Protein AF-A0A538IEP1-F1 (afdb_monomer)

Struc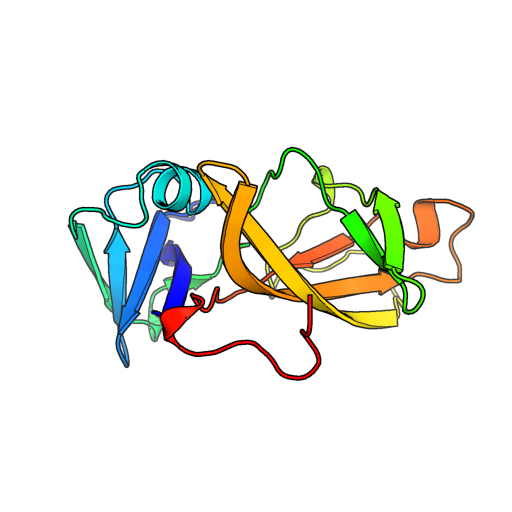ture (mmCIF, N/CA/C/O backbone):
data_AF-A0A538IEP1-F1
#
_entry.id   AF-A0A538IEP1-F1
#
loop_
_atom_site.group_PDB
_atom_site.id
_atom_site.type_symbol
_atom_site.label_atom_id
_atom_site.label_alt_id
_atom_site.label_comp_id
_atom_site.label_asym_id
_atom_site.label_entity_id
_atom_site.label_seq_id
_atom_site.pdbx_PDB_ins_code
_atom_site.Cartn_x
_atom_site.Cartn_y
_atom_site.Cartn_z
_atom_site.occupancy
_atom_site.B_iso_or_equiv
_atom_site.auth_seq_id
_atom_site.auth_comp_id
_atom_site.auth_asym_id
_atom_site.auth_atom_id
_atom_site.pdbx_PDB_model_num
ATOM 1 N N . MET A 1 1 ? -10.947 -8.611 7.327 1.00 91.62 1 MET A N 1
ATOM 2 C CA . MET A 1 1 ? -10.930 -7.178 7.690 1.00 91.62 1 MET A CA 1
ATOM 3 C C . MET A 1 1 ? -10.414 -6.303 6.545 1.00 91.62 1 MET A C 1
ATOM 5 O O . MET A 1 1 ? -9.549 -6.723 5.780 1.00 91.62 1 MET A O 1
ATOM 9 N N . LYS A 1 2 ? -10.873 -5.043 6.474 1.00 95.38 2 LYS A N 1
ATOM 10 C CA . LYS A 1 2 ? -10.293 -3.994 5.613 1.00 95.38 2 LYS A CA 1
ATOM 11 C C . LYS A 1 2 ? -9.508 -2.998 6.462 1.00 95.38 2 LYS A C 1
ATOM 13 O O . LYS A 1 2 ? -10.070 -2.383 7.365 1.00 95.38 2 LYS A O 1
ATOM 18 N N . LEU A 1 3 ? -8.221 -2.854 6.183 1.00 96.81 3 LEU A N 1
ATOM 19 C CA . LEU A 1 3 ? -7.290 -2.005 6.920 1.00 96.81 3 LEU A CA 1
ATOM 20 C C . LEU A 1 3 ? -6.764 -0.878 6.029 1.00 96.81 3 LEU A C 1
ATOM 22 O O . LEU A 1 3 ? -6.693 -1.019 4.812 1.00 96.81 3 LEU A O 1
ATOM 26 N N . CYS A 1 4 ? -6.351 0.232 6.623 1.00 97.06 4 CYS A N 1
ATOM 27 C CA . CYS A 1 4 ? -5.723 1.343 5.916 1.00 97.06 4 CYS A CA 1
ATOM 28 C C . CYS A 1 4 ? -4.666 2.021 6.790 1.00 97.06 4 CYS A C 1
ATOM 30 O O . CYS A 1 4 ? -4.662 1.878 8.013 1.00 97.06 4 CYS A O 1
ATOM 32 N N . MET A 1 5 ? -3.799 2.806 6.157 1.00 96.81 5 MET A N 1
ATOM 33 C CA . MET A 1 5 ? -3.126 3.913 6.831 1.00 96.81 5 MET A CA 1
ATOM 34 C C . MET A 1 5 ? -3.891 5.189 6.479 1.00 96.81 5 MET A C 1
ATOM 36 O O . MET A 1 5 ? -4.255 5.386 5.320 1.00 96.81 5 MET A O 1
ATOM 40 N N . PHE A 1 6 ? -4.172 6.043 7.458 1.00 95.88 6 PHE A N 1
ATOM 41 C CA . PHE A 1 6 ? -4.937 7.270 7.234 1.00 95.88 6 PHE A CA 1
ATOM 42 C C . PHE A 1 6 ? -4.440 8.411 8.116 1.00 95.88 6 PHE A C 1
ATOM 44 O O . PHE A 1 6 ? -3.866 8.181 9.174 1.00 95.88 6 PHE A O 1
ATOM 51 N N . SER A 1 7 ? -4.691 9.653 7.727 1.00 94.81 7 SER A N 1
ATOM 52 C CA . SER A 1 7 ? -4.627 10.793 8.641 1.00 94.81 7 SER A CA 1
ATOM 53 C C . SER A 1 7 ? -5.977 11.505 8.675 1.00 94.81 7 SER A C 1
ATOM 55 O O . SER A 1 7 ? -6.702 11.455 7.679 1.00 94.81 7 SER A O 1
ATOM 57 N N . PRO A 1 8 ? -6.322 12.221 9.757 1.00 90.25 8 PRO A N 1
ATOM 58 C CA . PRO A 1 8 ? -7.337 13.264 9.646 1.00 90.25 8 PRO A CA 1
ATOM 59 C C . PRO A 1 8 ? -6.917 14.280 8.566 1.00 90.25 8 PRO A C 1
ATOM 61 O O . PRO A 1 8 ? -5.728 14.394 8.238 1.00 90.25 8 PRO A O 1
ATOM 64 N N . ARG A 1 9 ? -7.883 15.010 7.992 1.00 87.06 9 ARG A N 1
ATOM 65 C CA . ARG A 1 9 ? -7.592 16.104 7.042 1.00 87.06 9 ARG A CA 1
ATOM 66 C C . ARG A 1 9 ? -6.696 17.172 7.669 1.00 87.06 9 ARG A C 1
ATOM 68 O O . ARG A 1 9 ? -5.765 17.645 7.024 1.00 87.06 9 ARG A O 1
ATOM 75 N N . GLU A 1 10 ? -6.940 17.488 8.938 1.00 84.38 10 GLU A N 1
ATOM 76 C CA . GLU A 1 10 ? -6.145 18.426 9.725 1.00 84.38 10 GLU A CA 1
ATOM 77 C C . GLU A 1 10 ? -5.961 17.886 11.158 1.00 84.38 10 GLU A C 1
ATOM 79 O O . GLU A 1 10 ? -6.952 17.518 11.794 1.00 84.38 10 GLU A O 1
ATOM 84 N N . PRO A 1 11 ? -4.723 17.815 11.692 1.00 81.56 11 PRO A N 1
ATOM 85 C CA . PRO A 1 11 ? -3.451 18.129 11.037 1.00 81.56 11 PRO A CA 1
ATOM 86 C C . PRO A 1 11 ? -3.010 17.046 10.036 1.00 81.56 11 PRO A C 1
ATOM 88 O O . PRO A 1 11 ? -3.299 15.862 10.205 1.00 81.56 11 PRO A O 1
ATOM 91 N N . PHE A 1 12 ? -2.245 17.450 9.017 1.00 80.62 12 PHE A N 1
ATOM 92 C CA . PHE A 1 12 ? -1.618 16.518 8.080 1.00 80.62 12 PHE A CA 1
ATOM 93 C C . PHE A 1 12 ? -0.586 15.641 8.798 1.00 80.62 12 PHE A C 1
ATOM 95 O O . PHE A 1 12 ? 0.359 16.146 9.407 1.00 80.62 12 PHE A O 1
ATOM 102 N N . LEU A 1 13 ? -0.738 14.322 8.674 1.00 85.94 13 LEU A N 1
ATOM 103 C CA . LEU A 1 13 ? 0.239 13.342 9.141 1.00 85.94 13 LEU A CA 1
ATOM 104 C C . LEU A 1 13 ? 0.724 12.531 7.941 1.00 85.94 13 LEU A C 1
ATOM 106 O O . LEU A 1 13 ? -0.048 11.758 7.374 1.00 85.94 13 LEU A O 1
ATOM 110 N N . GLU A 1 14 ? 1.999 12.686 7.585 1.00 81.12 14 GLU A N 1
ATOM 111 C CA . GLU A 1 14 ? 2.614 12.041 6.414 1.00 81.12 14 GLU A CA 1
ATOM 112 C C . GLU A 1 14 ? 2.456 10.515 6.446 1.00 81.12 14 GLU A C 1
ATOM 114 O O . GLU A 1 14 ? 1.992 9.904 5.489 1.00 81.12 14 GLU A O 1
ATOM 119 N N . ARG A 1 15 ? 2.776 9.896 7.588 1.00 84.19 15 ARG A N 1
ATOM 120 C CA . ARG A 1 15 ? 2.628 8.447 7.787 1.00 84.19 15 ARG A CA 1
ATOM 121 C C . ARG A 1 15 ? 1.185 8.033 8.075 1.00 84.19 15 ARG A C 1
ATOM 123 O O . ARG A 1 15 ? 0.766 6.954 7.668 1.00 84.19 15 ARG A O 1
ATOM 130 N N . GLY A 1 16 ? 0.450 8.873 8.800 1.00 93.62 16 GLY A N 1
ATOM 131 C CA . GLY A 1 16 ? -0.866 8.537 9.336 1.00 93.62 16 GLY A CA 1
ATOM 132 C C . GLY A 1 16 ? -0.838 7.489 10.456 1.00 93.62 16 GLY A C 1
ATOM 133 O O . GLY A 1 16 ? 0.217 7.114 10.972 1.00 93.62 16 GLY A O 1
ATOM 134 N N . TRP A 1 17 ? -2.026 7.019 10.820 1.00 95.56 17 TRP A N 1
ATOM 135 C CA . TRP A 1 17 ? -2.287 5.954 11.777 1.00 95.56 17 TRP A CA 1
ATOM 136 C C . TRP A 1 17 ? -2.881 4.728 11.080 1.00 95.56 17 TRP A C 1
ATOM 138 O O . TRP A 1 17 ? -3.566 4.868 10.064 1.00 95.56 17 TRP A O 1
ATOM 148 N N . PRO A 1 18 ? -2.674 3.526 11.634 1.00 96.31 18 PRO A N 1
ATOM 149 C CA . PRO A 1 18 ? -3.407 2.342 11.216 1.00 96.31 18 PRO A CA 1
ATOM 150 C C . PRO A 1 18 ? -4.892 2.475 11.559 1.00 96.31 18 PRO A C 1
ATOM 152 O O . PRO A 1 18 ? -5.251 2.906 12.657 1.00 96.31 18 PRO A O 1
ATOM 155 N N . GLY A 1 19 ? -5.754 2.067 10.636 1.00 97.00 19 GLY A N 1
ATOM 156 C CA . GLY A 1 19 ? -7.198 2.057 10.824 1.00 97.00 19 GLY A CA 1
ATOM 157 C C . GLY A 1 19 ? -7.846 0.802 10.257 1.00 97.00 19 GLY A C 1
ATOM 158 O O . GLY A 1 19 ? -7.335 0.203 9.311 1.00 97.00 19 GLY A O 1
ATOM 159 N N . ARG A 1 20 ? -8.984 0.417 10.834 1.00 97.31 20 ARG A N 1
ATOM 160 C CA . ARG A 1 20 ? -9.920 -0.561 10.273 1.00 97.31 20 ARG A CA 1
ATOM 161 C C . ARG A 1 20 ? -11.097 0.187 9.658 1.00 97.31 20 ARG A C 1
ATOM 163 O O . ARG A 1 20 ? -11.705 1.016 10.327 1.00 97.31 20 ARG A O 1
ATOM 170 N N . ILE A 1 21 ? -11.415 -0.098 8.401 1.00 97.31 21 ILE A N 1
ATOM 171 C CA . ILE A 1 21 ? -12.589 0.462 7.726 1.00 97.31 21 ILE A CA 1
ATOM 172 C C . ILE A 1 21 ? -13.810 -0.360 8.137 1.00 97.31 21 ILE A C 1
ATOM 174 O O . ILE A 1 21 ? -13.804 -1.587 8.013 1.00 97.31 21 ILE A O 1
ATOM 178 N N . ASP A 1 22 ? -14.850 0.322 8.602 1.00 95.88 22 ASP A N 1
ATOM 179 C CA . ASP A 1 22 ? -16.114 -0.272 9.029 1.00 95.88 22 ASP A CA 1
ATOM 180 C C . ASP A 1 22 ? -17.277 0.559 8.471 1.00 95.88 22 ASP A C 1
ATOM 182 O O . ASP A 1 22 ? -17.638 1.599 9.013 1.00 95.88 22 ASP A O 1
ATOM 186 N N . GLY A 1 23 ? -17.815 0.165 7.315 1.00 95.56 23 GLY A N 1
ATOM 187 C CA . GLY A 1 23 ? -18.842 0.948 6.623 1.00 95.56 23 GLY A CA 1
ATOM 188 C C . GLY A 1 23 ? -18.363 2.357 6.251 1.00 95.56 23 GLY A C 1
ATOM 189 O O . GLY A 1 23 ? -17.504 2.518 5.385 1.00 95.56 23 GLY A O 1
ATOM 190 N N . ASP A 1 24 ? -18.946 3.369 6.888 1.00 97.00 24 ASP A N 1
ATOM 191 C CA . ASP A 1 24 ? -18.715 4.796 6.647 1.00 97.00 24 ASP A CA 1
ATOM 192 C C . ASP A 1 24 ? -17.718 5.442 7.622 1.00 97.00 24 ASP A C 1
ATOM 194 O O . ASP A 1 24 ? -17.570 6.668 7.634 1.00 97.00 24 ASP A O 1
ATOM 198 N N . ARG A 1 25 ? -17.002 4.640 8.419 1.00 97.31 25 ARG A N 1
ATOM 199 C CA . ARG A 1 25 ? -16.001 5.124 9.376 1.00 97.31 25 ARG A CA 1
ATOM 200 C C . ARG A 1 25 ? -14.688 4.349 9.314 1.00 97.31 25 ARG A C 1
ATOM 202 O O . ARG A 1 25 ? -14.615 3.216 8.839 1.00 97.31 25 ARG A O 1
ATOM 209 N N . VAL A 1 26 ? -13.646 4.979 9.841 1.00 97.56 26 VAL A N 1
ATOM 210 C CA . VAL A 1 26 ? -12.336 4.390 10.108 1.00 97.56 26 VAL A CA 1
ATOM 211 C C . VAL A 1 26 ? -12.114 4.355 11.613 1.00 97.56 26 VAL A C 1
ATOM 213 O O . VAL A 1 26 ? -12.122 5.387 12.282 1.00 97.56 26 VAL A O 1
ATOM 216 N N . ILE A 1 27 ? -11.899 3.156 12.141 1.00 97.31 27 ILE A N 1
ATOM 217 C CA . ILE A 1 27 ? -11.590 2.918 13.547 1.00 97.31 27 ILE A CA 1
ATOM 218 C C . ILE A 1 27 ? -10.072 2.891 13.686 1.00 97.31 27 ILE A C 1
ATOM 220 O O . ILE A 1 27 ? -9.409 1.990 13.169 1.00 97.31 27 ILE A O 1
ATOM 224 N N . GLN A 1 28 ? -9.511 3.889 14.361 1.00 96.69 28 GLN A N 1
ATOM 225 C CA . GLN A 1 28 ? -8.083 3.980 14.629 1.00 96.69 28 GLN A CA 1
ATOM 226 C C . GLN A 1 28 ? -7.633 2.818 15.517 1.00 96.69 28 GLN A C 1
ATOM 228 O O . GLN A 1 28 ? -8.186 2.589 16.595 1.00 96.69 28 GLN A O 1
ATOM 233 N N . LEU A 1 29 ? -6.578 2.127 15.094 1.00 96.75 29 LEU A N 1
ATOM 234 C CA . LEU A 1 29 ? -5.968 1.033 15.837 1.00 96.75 29 LEU A CA 1
ATOM 235 C C . LEU A 1 29 ? -4.742 1.541 16.598 1.00 96.75 29 LEU A C 1
ATOM 237 O O . LEU A 1 29 ? -3.935 2.307 16.070 1.00 96.75 29 LEU A O 1
ATOM 241 N N . ALA A 1 30 ? -4.572 1.083 17.836 1.00 93.38 30 ALA A N 1
ATOM 242 C CA . ALA A 1 30 ? -3.457 1.427 18.714 1.00 93.38 30 ALA A CA 1
ATOM 243 C C . ALA A 1 30 ? -2.152 0.719 18.295 1.00 93.38 30 ALA A C 1
ATOM 245 O O . ALA A 1 30 ? -1.584 -0.081 19.039 1.00 93.38 30 ALA A O 1
ATOM 246 N N . ALA A 1 31 ? -1.681 1.020 17.088 1.00 92.19 31 ALA A N 1
ATOM 247 C CA . ALA A 1 31 ? -0.423 0.573 16.510 1.00 92.19 31 ALA A CA 1
ATOM 248 C C . ALA A 1 31 ? 0.257 1.745 15.785 1.00 92.19 31 ALA A C 1
ATOM 250 O O . ALA A 1 31 ? -0.384 2.724 15.416 1.00 92.19 31 ALA A O 1
ATOM 251 N N . GLN A 1 32 ? 1.572 1.658 15.577 1.00 88.44 32 GLN A N 1
ATOM 252 C CA . GLN A 1 32 ? 2.329 2.720 14.896 1.00 88.44 32 GLN A CA 1
ATOM 253 C C . GLN A 1 32 ? 2.236 2.624 13.365 1.00 88.44 32 GLN A C 1
ATOM 255 O O . GLN A 1 32 ? 2.246 3.635 12.670 1.00 88.44 32 GLN A O 1
ATOM 260 N N . THR A 1 33 ? 2.160 1.404 12.832 1.00 90.69 33 THR A N 1
ATOM 261 C CA . THR A 1 33 ? 2.055 1.096 11.398 1.00 90.69 33 THR A CA 1
ATOM 262 C C . THR A 1 33 ? 1.269 -0.201 11.208 1.00 90.69 33 THR A C 1
ATOM 264 O O . THR A 1 33 ? 1.146 -0.989 12.150 1.00 90.69 33 THR A O 1
ATOM 267 N N . LEU A 1 34 ? 0.787 -0.474 9.990 1.00 91.56 34 LEU A N 1
ATOM 268 C CA . LEU A 1 34 ? 0.230 -1.794 9.667 1.00 91.56 34 LEU A CA 1
ATOM 269 C C . LEU A 1 34 ? 1.274 -2.910 9.801 1.00 91.56 34 LEU A C 1
ATOM 271 O O . LEU A 1 34 ? 0.940 -4.008 10.228 1.00 91.56 34 LEU A O 1
ATOM 275 N N . GLN A 1 35 ? 2.553 -2.623 9.537 1.00 87.00 35 GLN A N 1
ATOM 276 C CA . GLN A 1 35 ? 3.635 -3.576 9.806 1.00 87.00 35 GLN A CA 1
ATOM 277 C C . GLN A 1 35 ? 3.681 -3.945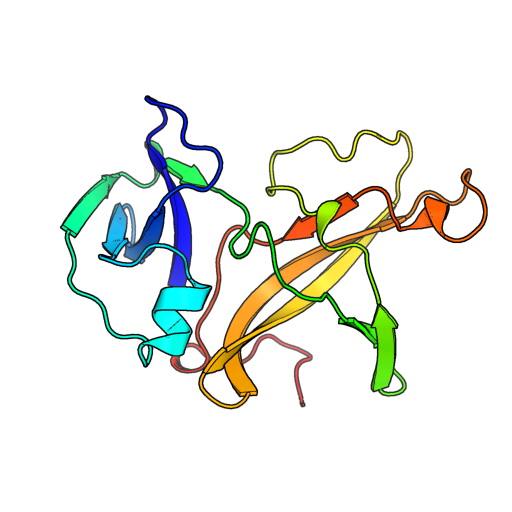 11.292 1.00 87.00 35 GLN A C 1
ATOM 279 O O . GLN A 1 35 ? 3.665 -5.125 11.617 1.00 87.00 35 GLN A O 1
ATOM 284 N N . ALA A 1 36 ? 3.664 -2.947 12.186 1.00 86.56 36 ALA A N 1
ATOM 285 C CA . ALA A 1 36 ? 3.654 -3.175 13.630 1.00 86.56 36 ALA A CA 1
ATOM 286 C C . ALA A 1 36 ? 2.409 -3.964 14.073 1.00 86.56 36 ALA A C 1
ATOM 288 O O . ALA A 1 36 ? 2.512 -4.864 14.906 1.00 86.56 36 ALA A O 1
ATOM 289 N N . PHE A 1 37 ? 1.251 -3.659 13.479 1.00 90.69 37 PHE A N 1
ATOM 290 C CA . PHE A 1 37 ? 0.003 -4.388 13.703 1.00 90.69 37 PHE A CA 1
ATOM 291 C C . PHE A 1 37 ? 0.127 -5.871 13.321 1.00 90.69 37 PHE A C 1
ATOM 293 O O . PHE A 1 37 ? -0.184 -6.739 14.136 1.00 90.69 37 PHE A O 1
ATOM 300 N N . PHE A 1 38 ? 0.649 -6.182 12.130 1.00 88.94 38 PHE A N 1
ATOM 301 C CA . PHE A 1 38 ? 0.837 -7.568 11.698 1.00 88.94 38 PHE A CA 1
ATOM 302 C C . PHE A 1 38 ? 1.903 -8.296 12.516 1.00 88.94 38 PHE A C 1
ATOM 304 O O . PHE A 1 38 ? 1.695 -9.445 12.895 1.00 88.94 38 PHE A O 1
ATOM 311 N N . THR A 1 39 ? 3.016 -7.635 12.852 1.00 83.56 39 THR A N 1
ATOM 312 C CA . THR A 1 39 ? 4.044 -8.240 13.713 1.00 83.56 39 THR A CA 1
ATOM 313 C C . THR A 1 39 ? 3.546 -8.501 15.135 1.00 83.56 39 THR A C 1
ATOM 315 O O . THR A 1 39 ? 4.055 -9.388 15.807 1.00 83.56 39 THR A O 1
ATOM 318 N N . GLY A 1 40 ? 2.537 -7.749 15.589 1.00 83.25 40 GLY A N 1
ATOM 319 C CA . GLY A 1 40 ? 1.866 -7.932 16.876 1.00 83.25 40 GLY A CA 1
ATOM 320 C C . GLY A 1 40 ? 0.739 -8.972 16.867 1.00 83.25 40 GLY A C 1
ATOM 321 O O . GLY A 1 40 ? -0.022 -9.031 17.828 1.00 83.25 40 GLY A O 1
ATOM 322 N N . GLY A 1 41 ? 0.597 -9.763 15.797 1.00 82.31 41 GLY A N 1
ATOM 323 C CA . GLY A 1 41 ? -0.428 -10.808 15.685 1.00 82.31 41 GLY A CA 1
ATOM 324 C C . GLY A 1 41 ? -1.783 -10.325 15.161 1.00 82.31 41 GLY A C 1
ATOM 325 O O . GLY A 1 41 ? -2.779 -11.029 15.309 1.00 82.31 41 GLY A O 1
ATOM 326 N N . GLY A 1 42 ? -1.852 -9.129 14.568 1.00 83.56 42 GLY A N 1
ATOM 327 C CA . GLY A 1 42 ? -3.080 -8.614 13.954 1.00 83.56 42 GLY A CA 1
ATOM 328 C C . GLY A 1 42 ? -4.174 -8.247 14.960 1.00 83.56 42 GLY A C 1
ATOM 329 O O . GLY A 1 42 ? -5.354 -8.249 14.622 1.00 83.56 42 GLY A O 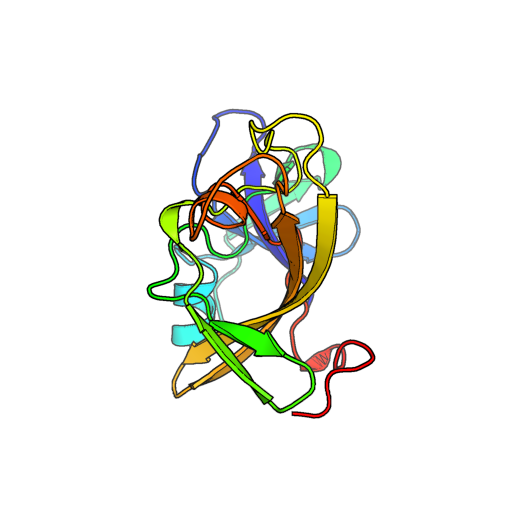1
ATOM 330 N N . GLN A 1 43 ? -3.791 -7.956 16.204 1.00 84.12 43 GLN A N 1
ATOM 331 C CA . GLN A 1 43 ? -4.690 -7.515 17.267 1.00 84.12 43 GLN A CA 1
ATOM 332 C C . GLN A 1 43 ? -4.172 -6.195 17.837 1.00 84.12 43 GLN A C 1
ATOM 334 O O . GLN A 1 43 ? -3.007 -6.075 18.212 1.00 84.12 43 GLN A O 1
ATOM 339 N N . ALA A 1 44 ? -5.041 -5.194 17.921 1.00 89.38 44 ALA A N 1
ATOM 340 C CA . ALA A 1 44 ? -4.736 -3.915 18.545 1.00 89.38 44 ALA A CA 1
ATOM 341 C C . ALA A 1 44 ? -5.991 -3.367 19.218 1.00 89.38 44 ALA A C 1
ATOM 343 O O . ALA A 1 44 ? -7.110 -3.656 18.799 1.00 89.38 44 ALA A O 1
ATOM 344 N N . ARG A 1 45 ? -5.804 -2.563 20.268 1.00 93.19 45 ARG A N 1
ATOM 345 C CA . ARG A 1 45 ? -6.921 -1.839 20.885 1.00 93.19 45 ARG A CA 1
ATOM 346 C C . ARG A 1 45 ? -7.442 -0.788 19.911 1.00 93.19 45 ARG A C 1
ATOM 348 O O . ARG A 1 45 ? -6.656 -0.174 19.194 1.00 93.19 45 ARG A O 1
ATOM 355 N N . GLU A 1 46 ? -8.740 -0.550 19.932 1.00 95.69 46 GLU A N 1
ATOM 356 C CA . GLU A 1 46 ? -9.362 0.555 19.205 1.00 95.69 46 GLU A CA 1
ATOM 357 C C . GLU A 1 46 ? -9.180 1.848 20.011 1.00 95.69 46 GLU A C 1
ATOM 359 O O . GLU A 1 46 ? -9.246 1.828 21.244 1.00 95.69 46 GLU A O 1
ATOM 364 N N . HIS A 1 47 ? -8.870 2.955 19.334 1.00 92.69 47 HIS A N 1
ATOM 365 C CA . HIS A 1 47 ? -8.548 4.225 19.990 1.00 92.69 47 HIS A CA 1
ATOM 366 C C . HIS A 1 47 ? -9.603 5.309 19.764 1.00 92.69 47 HIS A C 1
ATOM 368 O O . HIS A 1 47 ? -10.047 5.931 20.726 1.00 92.69 47 HIS A O 1
ATOM 374 N N . ALA A 1 48 ? -9.993 5.533 18.509 1.00 94.50 48 ALA A N 1
ATOM 375 C CA . ALA A 1 48 ? -10.924 6.582 18.107 1.00 94.50 48 ALA A CA 1
ATOM 376 C C . ALA A 1 48 ? -11.651 6.200 16.810 1.00 94.50 48 ALA A C 1
ATOM 378 O O . ALA A 1 48 ? -11.165 5.368 16.043 1.00 94.50 48 ALA A O 1
ATOM 379 N N . GLU A 1 49 ? -12.791 6.836 16.552 1.00 96.62 49 GLU A N 1
ATOM 380 C CA . GLU A 1 49 ? -13.547 6.694 15.307 1.00 96.62 49 GLU A CA 1
ATOM 381 C C . GLU A 1 49 ? -13.480 7.990 14.497 1.00 96.62 49 GLU A C 1
ATOM 383 O O . GLU A 1 49 ? -13.621 9.085 15.043 1.00 96.62 49 GLU A O 1
ATOM 388 N N . HIS A 1 50 ? -13.295 7.858 13.185 1.00 95.94 50 HIS A N 1
ATOM 389 C CA . HIS A 1 50 ? -13.270 8.968 12.238 1.00 95.94 50 HIS A CA 1
ATOM 390 C C . HIS A 1 50 ? -14.253 8.702 11.095 1.00 95.94 50 HIS A C 1
ATOM 392 O O . HIS A 1 50 ? -14.226 7.600 10.542 1.00 95.94 50 HIS A O 1
ATOM 398 N N . PRO A 1 51 ? -15.084 9.673 10.681 1.00 96.69 51 PRO A N 1
ATOM 399 C CA . PRO A 1 51 ? -15.869 9.536 9.459 1.00 96.69 51 PRO A CA 1
ATOM 400 C C . PRO A 1 51 ? -14.951 9.290 8.259 1.00 96.69 51 PRO A C 1
ATOM 402 O O . PRO A 1 51 ? -13.943 9.975 8.090 1.00 96.69 51 PRO A O 1
ATOM 405 N N . LEU A 1 52 ? -15.305 8.337 7.396 1.00 95.81 52 LEU A N 1
ATOM 406 C CA . LEU A 1 52 ? -14.511 7.990 6.214 1.00 95.81 52 LEU A CA 1
ATOM 407 C C . LEU A 1 52 ? -14.339 9.192 5.268 1.00 95.81 52 LEU A C 1
ATOM 409 O O . LEU A 1 52 ? -13.303 9.343 4.629 1.00 95.81 52 LEU A O 1
ATOM 413 N N . ALA A 1 53 ? -15.334 10.080 5.214 1.00 95.06 53 ALA A N 1
ATOM 414 C CA . ALA A 1 53 ? -15.280 11.312 4.427 1.00 95.06 53 ALA A CA 1
ATOM 415 C C . ALA A 1 53 ? -14.235 12.330 4.938 1.00 95.06 53 ALA A C 1
ATOM 417 O O . ALA A 1 53 ? -13.778 13.189 4.173 1.00 95.06 53 ALA A O 1
ATOM 418 N N . ASP A 1 54 ? -13.823 12.216 6.203 1.00 94.50 54 ASP A N 1
ATOM 419 C CA . ASP A 1 54 ? -12.969 13.185 6.901 1.00 94.50 54 ASP A CA 1
ATOM 420 C C . ASP A 1 54 ? -11.513 12.720 7.039 1.00 94.50 54 ASP A C 1
ATOM 422 O O . ASP A 1 54 ? -10.690 13.403 7.658 1.00 94.50 54 ASP A O 1
ATOM 426 N N . VAL A 1 55 ? -11.171 11.576 6.440 1.00 94.69 55 VAL A N 1
ATOM 427 C CA . VAL A 1 55 ? -9.804 11.052 6.427 1.00 94.69 55 VAL A CA 1
ATOM 428 C C . VAL A 1 55 ? -9.147 11.205 5.060 1.00 94.69 55 VAL A C 1
ATOM 430 O O . VAL A 1 55 ? -9.801 11.267 4.021 1.00 94.69 55 VAL A O 1
ATOM 433 N N . VAL A 1 56 ? -7.819 11.247 5.075 1.00 94.75 56 VAL A N 1
ATOM 434 C CA . VAL A 1 56 ? -6.967 11.144 3.891 1.00 94.75 56 VAL A CA 1
ATOM 435 C C . VAL A 1 56 ? -6.217 9.827 3.982 1.00 94.75 56 VAL A C 1
ATOM 437 O O . VAL A 1 56 ? -5.557 9.556 4.989 1.00 94.75 56 VAL A O 1
ATOM 440 N N . PHE A 1 57 ? -6.310 9.003 2.944 1.00 95.44 57 PHE A N 1
ATOM 441 C CA . PHE A 1 57 ? -5.583 7.743 2.903 1.00 95.44 57 PHE A CA 1
ATOM 442 C C . PHE A 1 57 ? -4.089 7.955 2.665 1.00 95.44 57 PHE A C 1
ATOM 444 O O . PHE A 1 57 ? -3.661 8.856 1.947 1.00 95.44 57 PHE A O 1
ATOM 451 N N . ARG A 1 58 ? -3.288 7.089 3.279 1.00 95.25 58 ARG A N 1
ATOM 452 C CA . ARG A 1 58 ? -1.836 7.015 3.119 1.00 95.25 58 ARG A CA 1
ATOM 453 C C . ARG A 1 58 ? -1.457 5.667 2.530 1.00 95.25 58 ARG A C 1
ATOM 455 O O . ARG A 1 58 ? -2.222 4.707 2.615 1.00 95.25 58 ARG A O 1
ATOM 462 N N . ALA A 1 59 ? -0.251 5.589 1.974 1.00 94.50 59 ALA A N 1
ATOM 463 C CA . ALA A 1 59 ? 0.316 4.316 1.556 1.00 94.50 59 ALA A CA 1
ATOM 464 C C . ALA A 1 59 ? 0.294 3.326 2.745 1.00 94.50 59 ALA A C 1
ATOM 466 O O . ALA A 1 59 ? 0.815 3.656 3.816 1.00 94.50 59 ALA A O 1
ATOM 467 N N . PRO A 1 60 ? -0.273 2.113 2.587 1.00 94.75 60 PRO A N 1
ATOM 468 C CA . PRO A 1 60 ? -0.383 1.137 3.671 1.00 94.75 60 PRO A CA 1
ATOM 469 C C . PRO A 1 60 ? 0.951 0.771 4.331 1.00 94.75 60 PRO A C 1
ATOM 471 O O . PRO A 1 60 ? 1.006 0.451 5.520 1.00 94.75 60 PRO A O 1
ATOM 47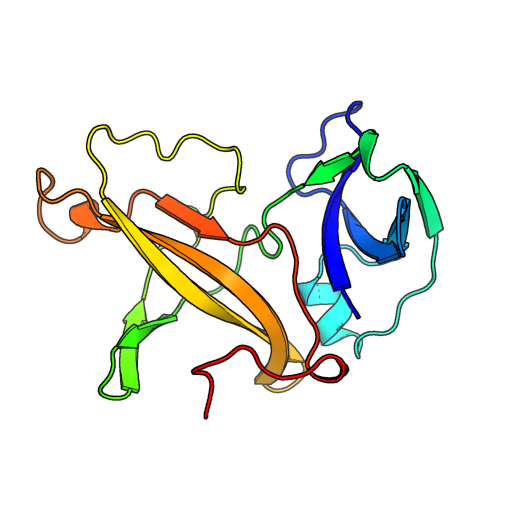4 N N . VAL A 1 61 ? 2.034 0.832 3.553 1.00 92.38 61 VAL A N 1
ATOM 475 C CA . VAL A 1 61 ? 3.409 0.650 4.011 1.00 92.38 61 VAL A CA 1
ATOM 476 C C . VAL A 1 61 ? 4.295 1.674 3.306 1.00 92.38 61 VAL A C 1
ATOM 478 O O . VAL A 1 61 ? 4.722 1.454 2.180 1.00 92.38 61 VAL A O 1
ATOM 481 N N . LEU A 1 62 ? 4.567 2.800 3.966 1.00 87.69 62 LEU A N 1
ATOM 482 C CA . LEU A 1 62 ? 5.334 3.901 3.369 1.00 87.69 62 LEU A CA 1
ATOM 483 C C . LEU A 1 62 ? 6.834 3.586 3.210 1.00 87.69 62 LEU A C 1
ATOM 485 O O . LEU A 1 62 ? 7.464 4.024 2.255 1.00 87.69 62 LEU A O 1
ATOM 489 N N . HIS A 1 63 ? 7.417 2.822 4.140 1.00 88.94 63 HIS A N 1
ATOM 490 C CA . HIS A 1 63 ? 8.852 2.504 4.144 1.00 88.94 63 HIS A CA 1
ATOM 491 C C . HIS A 1 63 ? 9.097 1.012 4.416 1.00 88.94 63 HIS A C 1
ATOM 493 O O . HIS A 1 63 ? 9.574 0.644 5.496 1.00 88.94 63 HIS A O 1
ATOM 499 N N . PRO A 1 64 ? 8.731 0.119 3.480 1.00 91.56 64 PRO A N 1
ATOM 500 C CA . PRO A 1 64 ? 9.074 -1.284 3.604 1.00 91.56 64 PRO A CA 1
ATOM 501 C C . PRO A 1 64 ? 10.591 -1.471 3.448 1.00 91.56 64 PRO A C 1
ATOM 503 O O . PRO A 1 64 ? 11.233 -0.728 2.705 1.00 91.56 64 PRO A O 1
ATOM 506 N N . PRO A 1 65 ? 11.182 -2.489 4.097 1.00 91.44 65 PRO A N 1
ATOM 507 C CA . PRO A 1 65 ? 12.604 -2.789 3.934 1.00 91.44 65 PRO A CA 1
ATOM 508 C C . PRO A 1 65 ? 12.946 -3.274 2.516 1.00 91.44 65 PRO A C 1
ATOM 510 O O . PRO A 1 65 ? 14.084 -3.141 2.079 1.00 91.44 65 PRO A O 1
ATOM 513 N N . SER A 1 66 ? 11.979 -3.854 1.798 1.00 94.38 66 SER A N 1
ATOM 514 C CA . SER A 1 66 ? 12.129 -4.260 0.399 1.00 94.38 66 SER A CA 1
ATOM 515 C C . SER A 1 66 ? 10.773 -4.346 -0.299 1.00 94.38 66 SER A C 1
ATOM 517 O O . SER A 1 66 ? 9.755 -4.595 0.349 1.00 94.38 66 SER A O 1
ATOM 519 N N . VAL A 1 67 ? 10.780 -4.181 -1.623 1.00 96.38 67 VAL A N 1
ATOM 520 C CA . VAL A 1 67 ? 9.651 -4.483 -2.509 1.00 96.38 67 VAL A CA 1
ATOM 521 C C . VAL A 1 67 ? 10.151 -5.447 -3.579 1.00 96.38 67 VAL A C 1
ATOM 523 O O . VAL A 1 67 ? 11.178 -5.188 -4.208 1.00 96.38 67 VAL A O 1
ATOM 526 N N . ARG A 1 68 ? 9.445 -6.563 -3.761 1.00 96.06 68 ARG A N 1
ATOM 527 C CA . ARG A 1 68 ? 9.737 -7.573 -4.784 1.00 96.06 68 ARG A CA 1
ATOM 528 C C . ARG A 1 68 ? 8.591 -7.583 -5.787 1.00 96.06 68 ARG A C 1
ATOM 530 O O . ARG A 1 68 ? 7.443 -7.751 -5.381 1.00 96.06 68 ARG A O 1
ATOM 537 N N . LEU A 1 69 ? 8.907 -7.365 -7.059 1.00 95.00 69 LEU A N 1
ATOM 538 C CA . LEU A 1 69 ? 7.952 -7.451 -8.161 1.00 95.00 69 LEU A CA 1
ATOM 539 C C . LEU A 1 69 ? 8.166 -8.778 -8.871 1.00 95.00 69 LEU A C 1
ATOM 541 O O . LEU A 1 69 ? 9.260 -9.013 -9.380 1.00 95.00 69 LEU A O 1
ATOM 545 N N . PHE A 1 70 ? 7.134 -9.614 -8.867 1.00 92.56 70 PHE A N 1
ATOM 546 C CA . PHE A 1 70 ? 7.159 -10.927 -9.496 1.00 92.56 70 PHE A CA 1
ATOM 547 C C . PHE A 1 70 ? 6.642 -10.848 -10.935 1.00 92.56 70 PHE A C 1
ATOM 549 O O . PHE A 1 70 ? 5.743 -10.053 -11.242 1.00 92.56 70 PHE A O 1
ATOM 556 N N . ASP A 1 71 ? 7.227 -11.655 -11.811 1.00 90.00 71 ASP A N 1
ATOM 557 C CA . ASP A 1 71 ? 6.712 -11.906 -13.153 1.00 90.00 71 ASP A CA 1
ATOM 558 C C . ASP A 1 71 ? 5.864 -13.188 -13.206 1.00 90.00 71 ASP A C 1
ATOM 560 O O . ASP A 1 71 ? 5.652 -13.861 -12.197 1.00 90.00 71 ASP A O 1
ATOM 564 N N . GLU A 1 72 ? 5.344 -13.514 -14.390 1.00 87.56 72 GLU A N 1
ATOM 565 C CA . GLU A 1 72 ? 4.502 -14.699 -14.604 1.00 87.56 72 GLU A CA 1
ATOM 566 C C . GLU A 1 72 ? 5.258 -16.025 -14.417 1.00 87.56 72 GLU A C 1
ATOM 568 O O . GLU A 1 72 ? 4.631 -17.053 -14.168 1.00 87.56 72 GLU A O 1
ATOM 573 N N . ALA A 1 73 ? 6.590 -16.025 -14.531 1.00 89.62 73 ALA A N 1
ATOM 574 C CA . ALA A 1 73 ? 7.416 -17.211 -14.315 1.00 89.62 73 ALA A CA 1
ATOM 575 C C . ALA A 1 73 ? 7.746 -17.434 -12.827 1.00 89.62 73 ALA A C 1
ATOM 577 O O . ALA A 1 73 ? 8.297 -18.478 -12.473 1.00 89.62 73 ALA A O 1
ATOM 578 N N . GLY A 1 74 ? 7.397 -16.478 -11.959 1.00 86.25 74 GLY A N 1
ATOM 579 C CA . GLY A 1 74 ? 7.688 -16.510 -10.528 1.00 86.25 74 GLY A CA 1
ATOM 580 C C . GLY A 1 74 ? 9.076 -15.978 -10.162 1.00 86.25 74 GLY A C 1
ATOM 581 O O . GLY A 1 74 ? 9.440 -16.008 -8.983 1.00 86.25 74 GLY A O 1
ATOM 582 N N . ASP A 1 75 ? 9.837 -15.458 -11.130 1.00 94.31 75 ASP A N 1
ATOM 583 C CA . ASP A 1 75 ? 11.062 -14.711 -10.855 1.00 94.31 75 ASP A CA 1
ATOM 584 C C . ASP A 1 75 ? 10.712 -13.317 -10.323 1.00 94.31 75 ASP A C 1
ATOM 586 O O . ASP A 1 75 ? 9.592 -12.824 -10.486 1.00 94.31 75 ASP A O 1
ATOM 590 N N . PHE A 1 76 ? 11.662 -12.664 -9.646 1.00 94.69 76 PHE A N 1
ATOM 591 C CA . PHE A 1 76 ? 11.430 -11.322 -9.120 1.00 94.69 76 PHE A CA 1
ATOM 592 C C . PHE A 1 76 ? 12.604 -10.370 -9.298 1.00 94.69 76 PHE A C 1
ATOM 594 O O . PHE A 1 76 ? 13.776 -10.750 -9.310 1.00 94.69 76 PHE A O 1
ATOM 601 N N . VAL A 1 77 ? 12.262 -9.083 -9.325 1.00 94.62 77 VAL A N 1
ATOM 602 C CA . VAL A 1 77 ? 13.210 -7.970 -9.238 1.00 94.62 77 VAL A CA 1
ATOM 603 C C . VAL A 1 77 ? 12.914 -7.104 -8.018 1.00 94.62 77 VAL A C 1
ATOM 605 O O . VAL A 1 77 ? 11.776 -7.017 -7.549 1.00 94.62 77 VAL A O 1
ATOM 608 N N . PHE A 1 78 ? 13.946 -6.445 -7.491 1.00 96.62 78 PHE A N 1
ATOM 609 C CA . PHE A 1 78 ? 13.761 -5.434 -6.455 1.00 96.62 78 PHE A CA 1
ATOM 610 C C . PHE A 1 78 ? 13.293 -4.121 -7.073 1.00 96.62 78 PHE A C 1
ATOM 612 O O . PHE A 1 78 ? 13.907 -3.618 -8.014 1.00 96.62 78 PHE A O 1
ATOM 619 N N . ALA A 1 79 ? 12.245 -3.547 -6.492 1.00 96.44 79 ALA A N 1
ATOM 620 C CA . ALA A 1 79 ? 11.818 -2.187 -6.783 1.00 96.44 79 ALA A CA 1
ATOM 621 C C . ALA A 1 79 ? 12.226 -1.246 -5.644 1.00 96.44 79 ALA A C 1
ATOM 623 O O . ALA A 1 79 ? 12.443 -1.688 -4.513 1.00 96.44 79 ALA A O 1
ATOM 624 N N . ASN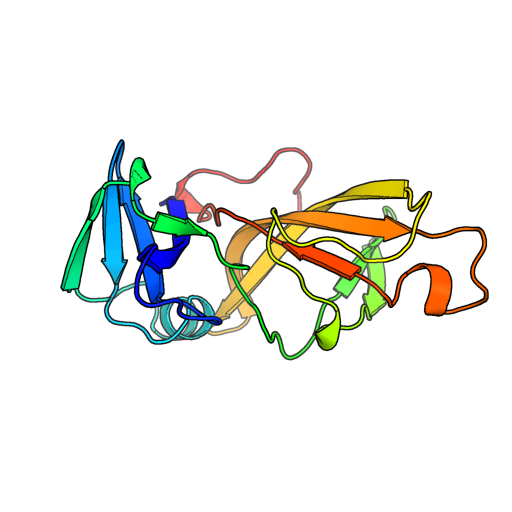 A 1 80 ? 12.351 0.047 -5.942 1.00 96.44 80 ASN A N 1
ATOM 625 C CA . ASN A 1 80 ? 12.824 1.040 -4.984 1.00 96.44 80 ASN A CA 1
ATOM 626 C C . ASN A 1 80 ? 11.759 1.349 -3.913 1.00 96.44 80 ASN A C 1
ATOM 628 O O . ASN A 1 80 ? 10.753 1.988 -4.227 1.00 96.44 80 ASN A O 1
ATOM 632 N N . PRO A 1 81 ? 11.978 0.988 -2.633 1.00 95.69 81 PRO A N 1
ATOM 633 C CA . PRO A 1 81 ? 11.015 1.271 -1.570 1.00 95.69 81 PRO A CA 1
ATOM 634 C C . PRO A 1 81 ? 10.853 2.767 -1.277 1.00 95.69 81 PRO A C 1
ATOM 636 O O . PRO A 1 81 ? 9.811 3.187 -0.786 1.00 95.69 81 PRO A O 1
ATOM 639 N N . ALA A 1 82 ? 11.870 3.582 -1.575 1.00 94.75 82 ALA A N 1
ATOM 640 C CA . ALA A 1 82 ? 11.820 5.029 -1.370 1.00 94.75 82 ALA A CA 1
ATOM 641 C C . ALA A 1 82 ? 10.939 5.750 -2.405 1.00 94.75 82 ALA A C 1
ATOM 643 O O . ALA A 1 82 ? 10.658 6.934 -2.242 1.00 94.75 82 ALA A O 1
ATOM 644 N N . ALA A 1 83 ? 10.507 5.049 -3.456 1.00 95.81 83 ALA A N 1
ATOM 645 C CA . ALA A 1 83 ? 9.633 5.576 -4.497 1.00 95.81 83 ALA A CA 1
ATOM 646 C C . ALA A 1 83 ? 8.139 5.336 -4.213 1.00 95.81 83 ALA A C 1
ATOM 648 O O . ALA A 1 83 ? 7.307 5.607 -5.075 1.00 95.81 83 ALA A O 1
ATOM 649 N N . ILE A 1 84 ? 7.779 4.811 -3.036 1.00 95.88 84 ILE A N 1
ATOM 650 C CA . ILE A 1 84 ? 6.378 4.554 -2.692 1.00 95.88 84 ILE A CA 1
ATOM 651 C C . ILE A 1 84 ? 5.610 5.867 -2.511 1.00 95.88 84 ILE A C 1
ATOM 653 O O . ILE A 1 84 ? 6.064 6.794 -1.840 1.00 95.88 84 ILE A O 1
ATOM 657 N N . LYS A 1 85 ? 4.419 5.906 -3.102 1.00 94.19 85 LYS A N 1
ATOM 658 C CA . LYS A 1 85 ? 3.482 7.025 -3.152 1.00 94.19 85 LYS A CA 1
ATOM 659 C C . LYS A 1 85 ? 2.105 6.589 -2.653 1.00 94.19 85 LYS A C 1
ATOM 661 O O . LYS A 1 85 ? 1.732 5.417 -2.790 1.00 94.19 85 LYS A O 1
ATOM 666 N N . ALA A 1 86 ? 1.346 7.520 -2.076 1.00 92.50 86 ALA A N 1
ATOM 667 C CA . ALA A 1 86 ? -0.078 7.305 -1.830 1.00 92.50 86 ALA A CA 1
ATOM 668 C C . ALA A 1 86 ? -0.867 7.331 -3.153 1.00 92.50 86 ALA A C 1
ATOM 670 O O . ALA A 1 86 ? -0.349 7.755 -4.184 1.00 92.50 86 ALA A O 1
ATOM 671 N N . VAL A 1 87 ? -2.123 6.872 -3.125 1.00 92.12 87 VAL A N 1
ATOM 672 C CA . VAL A 1 87 ? -2.971 6.765 -4.330 1.00 92.12 87 VAL A CA 1
ATOM 673 C C . VAL A 1 87 ? -3.215 8.105 -5.034 1.00 92.12 87 VAL A C 1
ATOM 675 O O . VAL A 1 87 ? -3.320 8.132 -6.254 1.00 92.12 87 VAL A O 1
ATOM 678 N N . ASP A 1 88 ? -3.228 9.202 -4.276 1.00 90.00 88 ASP A N 1
ATOM 679 C CA . ASP A 1 88 ? -3.498 10.551 -4.787 1.00 90.00 88 ASP A CA 1
ATOM 680 C C . ASP A 1 88 ? -2.222 11.372 -5.060 1.00 90.00 88 ASP A C 1
ATOM 682 O O . ASP A 1 88 ? -2.307 12.532 -5.466 1.00 90.00 88 ASP A O 1
ATOM 686 N N . ASP A 1 89 ? -1.035 10.806 -4.820 1.00 91.88 89 ASP A N 1
ATOM 687 C CA . ASP A 1 89 ? 0.229 11.509 -5.047 1.00 91.88 89 ASP A CA 1
ATOM 688 C C . ASP A 1 89 ? 0.637 11.440 -6.529 1.00 91.88 89 ASP A C 1
ATOM 690 O O . ASP A 1 89 ? 0.592 10.383 -7.158 1.00 91.88 89 ASP A O 1
ATOM 694 N N . ASP A 1 90 ? 1.124 12.559 -7.072 1.00 93.25 90 ASP A N 1
ATOM 695 C CA . ASP A 1 90 ? 1.661 12.626 -8.436 1.00 93.25 90 ASP A CA 1
ATOM 696 C C . ASP A 1 90 ? 2.953 11.780 -8.571 1.00 93.25 90 ASP A C 1
ATOM 698 O O . ASP A 1 90 ? 3.910 11.994 -7.807 1.00 93.25 90 ASP A O 1
ATOM 702 N N . PRO A 1 91 ? 3.034 10.838 -9.538 1.00 93.94 91 PRO A N 1
ATOM 703 C CA . PRO A 1 91 ? 4.258 10.085 -9.820 1.00 93.94 91 PRO A CA 1
ATOM 704 C C . PRO A 1 91 ? 5.399 10.959 -10.372 1.00 93.94 91 PRO A C 1
ATOM 706 O O . PRO A 1 91 ? 6.556 10.538 -10.347 1.00 93.94 91 PRO A O 1
ATOM 709 N N . GLY A 1 92 ? 5.111 12.171 -10.859 1.00 94.94 92 GLY A N 1
ATOM 710 C CA . GLY A 1 92 ? 6.099 13.194 -11.214 1.00 94.94 92 GLY A CA 1
ATOM 711 C C . GLY A 1 92 ? 6.817 12.989 -12.553 1.00 94.94 92 GLY A C 1
ATOM 712 O O . GLY A 1 92 ? 7.648 13.819 -12.928 1.00 94.94 92 GLY A O 1
ATOM 713 N N . VAL A 1 93 ? 6.508 11.916 -13.288 1.00 96.06 93 VAL A N 1
ATOM 714 C CA . VAL A 1 93 ? 7.025 11.667 -14.641 1.00 96.06 93 VAL A CA 1
ATOM 715 C C . VAL A 1 93 ? 5.861 11.684 -15.638 1.00 96.06 93 VAL A C 1
ATOM 717 O O . VAL A 1 93 ? 4.958 10.854 -15.523 1.00 96.06 93 VAL A O 1
ATOM 720 N N . PRO A 1 94 ? 5.854 12.610 -16.615 1.00 94.00 94 PRO A N 1
ATOM 721 C CA . PRO A 1 94 ? 4.789 12.690 -17.610 1.00 94.00 94 PRO A CA 1
ATOM 722 C C . PRO A 1 94 ? 4.809 11.470 -18.531 1.00 94.00 94 PRO A C 1
ATOM 724 O O . PRO A 1 94 ? 5.861 10.870 -18.734 1.00 94.00 94 PRO A O 1
ATOM 727 N N . GLU A 1 95 ? 3.656 11.127 -19.110 1.00 94.12 95 GLU A N 1
ATOM 728 C CA . GLU A 1 95 ? 3.509 10.002 -20.055 1.00 94.12 95 GLU A CA 1
ATOM 729 C C . GLU A 1 95 ? 3.924 8.637 -19.473 1.00 94.12 95 GLU A C 1
ATOM 731 O O . GLU A 1 95 ? 4.183 7.694 -20.214 1.00 94.12 95 GLU A O 1
ATOM 736 N N . ALA A 1 96 ? 3.990 8.520 -18.143 1.00 97.12 96 ALA A N 1
ATOM 737 C CA . ALA A 1 96 ? 4.209 7.243 -17.488 1.00 97.12 96 ALA A CA 1
ATOM 738 C C . ALA A 1 96 ? 2.984 6.331 -17.659 1.00 97.12 96 ALA A C 1
ATOM 740 O O . ALA A 1 96 ? 1.838 6.730 -17.441 1.00 97.12 96 ALA A O 1
ATOM 741 N N . GLU A 1 97 ? 3.252 5.089 -18.024 1.00 97.69 97 GLU A N 1
ATOM 742 C CA . GLU A 1 97 ? 2.290 4.005 -18.128 1.00 97.69 97 GLU A CA 1
ATOM 743 C C . GLU A 1 97 ? 2.053 3.371 -16.753 1.00 97.69 97 GLU A C 1
ATOM 745 O O . GLU A 1 97 ? 2.947 3.331 -15.902 1.00 97.69 97 GLU A O 1
ATOM 750 N N . GLN A 1 98 ? 0.842 2.853 -16.550 1.00 97.00 98 GLN A N 1
ATOM 751 C CA . GLN A 1 98 ? 0.439 2.171 -15.323 1.00 97.00 98 GLN A CA 1
ATOM 752 C C . GLN A 1 98 ? 0.351 0.667 -15.566 1.00 97.00 98 GLN A C 1
ATOM 754 O O . GLN A 1 98 ? -0.379 0.213 -16.446 1.00 97.00 98 GLN A O 1
ATOM 759 N N . LEU A 1 99 ? 1.073 -0.102 -14.756 1.00 95.75 99 LEU A N 1
ATOM 760 C CA . LEU A 1 99 ? 0.944 -1.551 -14.678 1.00 95.75 99 LEU A CA 1
ATOM 761 C C . LEU A 1 99 ? 0.283 -1.909 -13.348 1.00 95.75 99 LEU A C 1
ATOM 763 O O . LEU A 1 99 ? 0.899 -1.806 -12.285 1.00 95.75 99 LEU A O 1
ATOM 767 N N . GLU A 1 100 ? -0.981 -2.316 -13.412 1.00 94.94 100 GLU A N 1
ATOM 768 C CA . GLU A 1 100 ? -1.744 -2.737 -12.239 1.00 94.94 100 GLU A CA 1
ATOM 769 C C . GLU A 1 100 ? -1.302 -4.121 -11.757 1.00 94.94 100 GLU A C 1
ATOM 771 O O . GLU A 1 100 ? -1.120 -5.059 -12.535 1.00 94.94 100 GLU A O 1
AT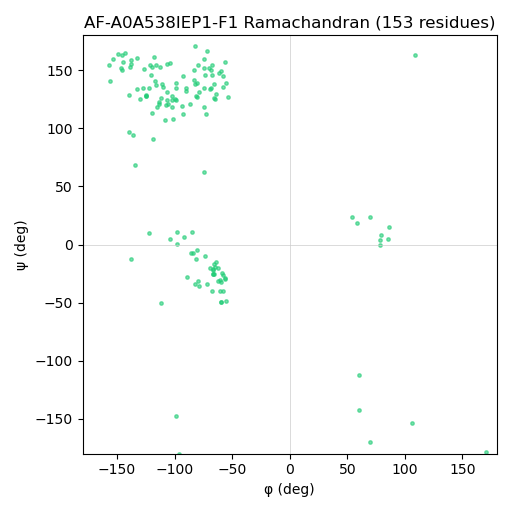OM 776 N N . ARG A 1 101 ? -1.121 -4.246 -10.443 1.00 94.19 101 ARG A N 1
ATOM 777 C CA . ARG A 1 101 ? -0.668 -5.456 -9.761 1.00 94.19 101 ARG A CA 1
ATOM 778 C C . ARG A 1 101 ? -1.375 -5.605 -8.418 1.00 94.19 101 ARG A C 1
ATOM 780 O O . ARG A 1 101 ? -1.926 -4.657 -7.857 1.00 94.19 101 ARG A O 1
ATOM 787 N N . VAL A 1 102 ? -1.286 -6.805 -7.861 1.00 94.12 102 VAL A N 1
ATOM 788 C CA . VAL A 1 102 ? -1.645 -7.085 -6.469 1.00 94.12 102 VAL A CA 1
ATOM 789 C C . VAL A 1 102 ? -0.362 -7.306 -5.678 1.00 94.12 102 VAL A C 1
ATOM 791 O O . VAL A 1 102 ? 0.503 -8.074 -6.092 1.00 94.12 102 VAL A O 1
ATOM 794 N N . ALA A 1 103 ? -0.235 -6.640 -4.535 1.00 95.06 103 ALA A N 1
ATOM 795 C CA . ALA A 1 103 ? 0.871 -6.828 -3.608 1.00 95.06 103 ALA A CA 1
ATOM 796 C C . ALA A 1 103 ? 0.392 -7.523 -2.330 1.00 95.06 103 ALA A C 1
ATOM 798 O O . ALA A 1 103 ? -0.620 -7.132 -1.747 1.00 95.06 103 ALA A O 1
ATOM 799 N N . ALA A 1 104 ? 1.161 -8.506 -1.859 1.00 94.19 104 ALA A N 1
ATOM 800 C CA . ALA A 1 104 ? 1.042 -9.021 -0.500 1.00 94.19 104 ALA A CA 1
ATOM 801 C C . ALA A 1 104 ? 1.956 -8.238 0.449 1.00 94.19 104 ALA A C 1
ATOM 803 O O . ALA A 1 104 ? 3.135 -8.007 0.168 1.00 94.19 104 ALA A O 1
ATOM 804 N N . ILE A 1 105 ? 1.418 -7.867 1.606 1.00 92.62 105 ILE A N 1
ATOM 805 C CA . ILE A 1 105 ? 2.178 -7.304 2.718 1.00 92.62 105 ILE A CA 1
ATOM 806 C C . ILE A 1 105 ? 2.556 -8.452 3.645 1.00 92.62 105 ILE A C 1
ATOM 808 O O . ILE A 1 105 ? 1.693 -9.127 4.205 1.00 92.62 105 ILE A O 1
ATOM 812 N N . VAL A 1 106 ? 3.858 -8.653 3.818 1.00 90.19 106 VAL A N 1
ATOM 813 C CA . VAL A 1 106 ? 4.398 -9.674 4.719 1.00 90.19 106 VAL A CA 1
ATOM 814 C C . VAL A 1 106 ? 4.370 -9.154 6.160 1.00 90.19 106 VAL A C 1
ATOM 816 O O . VAL A 1 106 ? 4.851 -8.055 6.443 1.00 90.19 106 VAL A O 1
ATOM 819 N N . GLY A 1 107 ? 3.769 -9.941 7.049 1.00 84.81 107 GLY A N 1
ATOM 820 C CA . GLY A 1 107 ? 3.632 -9.705 8.483 1.00 84.81 107 GLY A CA 1
ATOM 821 C C . GLY A 1 107 ? 4.664 -10.464 9.326 1.00 84.81 107 GLY A C 1
ATOM 822 O O . GLY A 1 107 ? 5.801 -10.673 8.899 1.00 84.81 107 GLY A O 1
ATOM 823 N N . ALA A 1 108 ? 4.272 -10.860 10.545 1.00 80.94 108 ALA A N 1
ATOM 824 C CA . ALA A 1 108 ? 5.101 -11.684 11.433 1.00 80.94 108 ALA A CA 1
ATOM 825 C C . ALA A 1 108 ? 5.425 -13.053 10.818 1.00 80.94 108 ALA A C 1
ATOM 827 O O . ALA A 1 108 ? 4.619 -13.619 10.082 1.00 80.94 108 ALA A O 1
ATOM 828 N N . ASP A 1 109 ? 6.611 -13.575 11.143 1.00 84.19 109 ASP A N 1
ATOM 829 C CA . ASP A 1 109 ? 7.065 -14.930 10.794 1.00 84.19 109 ASP A CA 1
ATOM 830 C C . ASP A 1 109 ? 6.992 -15.275 9.294 1.00 84.19 109 ASP A C 1
ATOM 832 O O . ASP A 1 109 ? 6.934 -16.439 8.907 1.00 84.19 109 ASP A O 1
ATOM 836 N N . GLY A 1 110 ? 7.005 -14.254 8.430 1.00 84.38 110 GLY A N 1
ATOM 837 C CA . GLY A 1 110 ? 6.895 -14.421 6.980 1.00 84.38 110 GLY A CA 1
ATOM 838 C C . GLY A 1 110 ? 5.473 -14.684 6.474 1.00 84.38 110 GLY A C 1
ATOM 839 O O . GLY A 1 110 ? 5.300 -14.875 5.272 1.00 84.38 110 GLY A O 1
ATOM 840 N N . ALA A 1 111 ? 4.460 -14.667 7.344 1.00 87.81 111 ALA A N 1
ATOM 841 C CA . ALA A 1 111 ? 3.067 -14.848 6.952 1.00 87.81 111 ALA A CA 1
ATOM 842 C C . ALA A 1 111 ? 2.533 -13.636 6.174 1.00 87.81 111 ALA A C 1
ATOM 844 O O . ALA A 1 111 ? 2.956 -12.498 6.388 1.00 87.81 111 ALA A O 1
ATOM 845 N N . ILE A 1 112 ? 1.557 -13.860 5.294 1.00 90.25 112 ILE A N 1
ATOM 846 C CA . ILE A 1 112 ? 0.864 -12.768 4.606 1.00 90.25 112 ILE A CA 1
ATOM 847 C C . ILE A 1 112 ? -0.091 -12.085 5.591 1.00 90.25 112 ILE A C 1
ATOM 849 O O . ILE A 1 112 ? -1.025 -12.702 6.097 1.00 90.25 112 ILE A O 1
ATOM 853 N N . GLY A 1 113 ? 0.140 -10.796 5.851 1.00 90.38 113 GLY A N 1
ATOM 854 C CA . GLY A 1 113 ? -0.748 -9.961 6.661 1.00 90.38 113 GLY A CA 1
ATOM 855 C C . GLY A 1 113 ? -1.969 -9.465 5.883 1.00 90.38 113 GLY A C 1
ATOM 856 O O . GLY A 1 113 ? -3.047 -9.303 6.450 1.00 90.38 113 GLY A O 1
ATOM 857 N N . GLY A 1 114 ? -1.824 -9.255 4.574 1.00 93.12 114 GLY A N 1
ATOM 858 C CA . GLY A 1 114 ? -2.934 -8.908 3.691 1.00 93.12 114 GLY A CA 1
ATOM 859 C C . GLY A 1 114 ? -2.487 -8.486 2.299 1.00 93.12 114 GLY A C 1
ATOM 860 O O . GLY A 1 114 ? -1.295 -8.466 1.993 1.00 93.12 114 GLY A O 1
ATOM 861 N N . PHE A 1 115 ? -3.460 -8.125 1.474 1.00 95.19 115 PHE A N 1
ATOM 862 C CA . PHE A 1 115 ? -3.283 -7.793 0.066 1.00 95.19 115 PHE A CA 1
ATOM 863 C C . PHE A 1 115 ? -3.745 -6.377 -0.229 1.00 95.19 115 PHE A C 1
ATOM 865 O O . PHE A 1 115 ? -4.721 -5.902 0.346 1.00 95.19 115 PHE A O 1
ATOM 872 N N . THR A 1 116 ? -3.071 -5.711 -1.155 1.00 95.50 116 THR A N 1
ATOM 873 C CA . THR A 1 116 ? -3.399 -4.350 -1.576 1.00 95.50 116 THR A CA 1
ATOM 874 C C . THR A 1 116 ? -3.116 -4.176 -3.067 1.00 95.50 116 THR A C 1
ATOM 876 O O . THR A 1 116 ? -2.184 -4.804 -3.575 1.00 95.50 116 THR A O 1
ATOM 879 N N . PRO A 1 117 ? -3.853 -3.305 -3.777 1.00 95.56 117 PRO A N 1
ATOM 880 C CA . PRO A 1 117 ? -3.452 -2.869 -5.107 1.00 95.56 117 PRO A CA 1
ATOM 881 C C . PRO A 1 117 ? -2.066 -2.225 -5.077 1.00 95.56 117 PRO A C 1
ATOM 883 O O . PRO A 1 117 ? -1.704 -1.541 -4.108 1.00 95.56 117 PRO A O 1
ATOM 886 N N . LEU A 1 118 ? -1.319 -2.449 -6.151 1.00 96.00 118 LEU A N 1
ATOM 887 C CA . LEU A 1 118 ? -0.060 -1.794 -6.461 1.00 96.00 118 LEU A CA 1
ATOM 888 C C . LEU A 1 118 ? -0.100 -1.341 -7.920 1.00 96.00 118 LEU A C 1
ATOM 890 O O . LEU A 1 118 ? -0.452 -2.122 -8.797 1.00 96.00 118 LEU A O 1
ATOM 894 N N . VAL A 1 119 ? 0.305 -0.105 -8.185 1.00 97.19 119 VAL A N 1
ATOM 895 C CA . VAL A 1 119 ? 0.607 0.362 -9.540 1.00 97.19 119 VAL A CA 1
ATOM 896 C C . VAL A 1 119 ? 2.114 0.504 -9.661 1.00 97.19 119 VAL A C 1
ATOM 898 O O . VAL A 1 119 ? 2.749 1.260 -8.918 1.00 97.19 119 VAL A O 1
ATOM 901 N N . GLU A 1 120 ? 2.685 -0.247 -10.594 1.00 96.81 120 GLU A N 1
ATOM 902 C CA . GLU A 1 120 ? 4.045 -0.039 -11.063 1.00 96.81 120 GLU A CA 1
ATOM 903 C C . GLU A 1 120 ? 4.008 0.999 -12.187 1.00 96.81 120 GLU A C 1
ATOM 905 O O . GLU A 1 120 ? 3.342 0.802 -13.204 1.00 96.81 120 GLU A O 1
ATOM 910 N N . TRP A 1 121 ? 4.720 2.108 -11.999 1.00 98.00 121 TRP A N 1
ATOM 911 C CA . TRP A 1 121 ? 4.808 3.160 -13.004 1.00 98.00 121 TRP A CA 1
ATOM 912 C C . TRP A 1 121 ? 5.991 2.914 -13.934 1.00 98.00 121 TRP A C 1
ATOM 914 O O . TRP A 1 121 ? 7.112 2.668 -13.480 1.00 98.00 121 TRP A O 1
ATOM 924 N N . VAL A 1 122 ? 5.750 3.009 -15.241 1.00 97.75 122 VAL A N 1
ATOM 925 C CA . VAL A 1 122 ? 6.767 2.773 -16.269 1.00 97.75 122 VAL A CA 1
ATOM 926 C C . VAL A 1 122 ? 6.877 3.977 -17.183 1.00 97.75 122 VAL A C 1
ATOM 928 O O . VAL A 1 122 ? 5.894 4.423 -17.751 1.00 97.75 122 VAL A O 1
ATOM 931 N N . ALA A 1 123 ? 8.086 4.490 -17.366 1.00 97.94 123 ALA A N 1
ATOM 932 C CA . ALA A 1 123 ? 8.368 5.608 -18.258 1.00 97.94 123 ALA A CA 1
ATOM 933 C C . ALA A 1 123 ? 9.349 5.156 -19.353 1.00 97.94 123 ALA A C 1
ATOM 935 O O . ALA A 1 123 ? 10.569 5.233 -19.144 1.00 97.94 123 ALA A O 1
ATOM 936 N N . PRO A 1 124 ? 8.860 4.667 -20.513 1.00 96.88 124 PRO A N 1
ATOM 937 C CA . PRO A 1 124 ? 9.705 4.142 -21.592 1.00 96.88 124 PRO A CA 1
ATOM 938 C C . PRO A 1 124 ? 10.733 5.148 -22.129 1.00 96.88 124 PRO A C 1
ATOM 940 O O . PRO A 1 124 ? 11.790 4.759 -22.624 1.00 96.88 124 PRO A O 1
ATOM 943 N N . GLN A 1 125 ? 10.443 6.445 -22.008 1.00 96.56 125 GLN A N 1
ATOM 944 C CA . GLN A 1 125 ? 11.319 7.545 -22.402 1.00 96.56 125 GLN A CA 1
ATOM 945 C C . GLN A 1 125 ? 12.570 7.690 -21.518 1.00 96.56 125 GLN A C 1
ATOM 947 O O . GLN A 1 125 ? 13.557 8.302 -21.936 1.00 96.56 125 GLN A O 1
ATOM 952 N N . LEU A 1 126 ? 12.559 7.142 -20.299 1.00 96.69 126 LEU A N 1
ATOM 953 C CA . LEU A 1 126 ? 13.729 7.112 -19.421 1.00 96.69 126 LEU A CA 1
ATOM 954 C C . LEU A 1 126 ? 14.657 5.942 -19.792 1.00 96.69 126 LEU A C 1
ATOM 956 O O . LEU A 1 126 ? 14.340 5.088 -20.617 1.00 96.69 126 LEU A O 1
ATOM 960 N N . ARG A 1 127 ? 15.858 5.892 -19.205 1.00 95.81 127 ARG A N 1
ATOM 961 C CA . ARG A 1 127 ? 16.863 4.857 -19.514 1.00 95.81 127 ARG A CA 1
ATOM 962 C C . ARG A 1 127 ? 17.187 3.991 -18.303 1.00 95.81 127 ARG A C 1
ATOM 964 O O . ARG A 1 127 ? 17.365 4.501 -17.197 1.00 95.81 127 ARG A O 1
ATOM 971 N N . GLY A 1 128 ? 17.350 2.690 -18.541 1.00 94.62 128 GLY A N 1
ATOM 972 C CA . GLY A 1 128 ? 17.770 1.722 -17.526 1.00 94.62 128 GLY A CA 1
ATOM 973 C C . GLY A 1 128 ? 16.798 1.656 -16.346 1.00 94.62 128 GLY A C 1
ATOM 974 O O . GLY A 1 128 ? 15.593 1.796 -16.526 1.00 94.62 128 GLY A O 1
ATOM 975 N N . ALA A 1 129 ? 17.324 1.499 -15.128 1.00 93.31 129 ALA A N 1
ATOM 976 C CA . ALA A 1 129 ? 16.512 1.390 -13.910 1.00 93.31 129 ALA A CA 1
ATOM 977 C C . ALA A 1 129 ? 15.553 2.578 -13.696 1.00 93.31 129 ALA A C 1
ATOM 979 O O . ALA A 1 129 ? 14.466 2.409 -13.149 1.00 93.31 129 ALA A O 1
ATOM 980 N N . LYS A 1 130 ? 15.905 3.775 -14.193 1.00 94.75 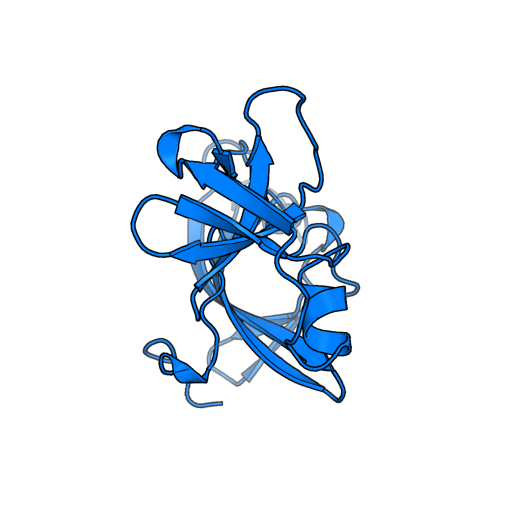130 LYS A N 1
ATOM 981 C CA . LYS A 1 130 ? 15.054 4.968 -14.081 1.00 94.75 130 LYS A CA 1
ATOM 982 C C . LYS A 1 130 ? 13.730 4.854 -14.827 1.00 94.75 130 LYS A C 1
ATOM 984 O O . LYS A 1 130 ? 12.835 5.620 -14.510 1.00 94.75 130 LYS A O 1
ATOM 989 N N . GLN A 1 131 ? 13.566 3.886 -15.728 1.00 96.75 131 GLN A N 1
ATOM 990 C CA . GLN A 1 131 ? 12.268 3.592 -16.343 1.00 96.75 131 GLN A CA 1
ATOM 991 C C . GLN A 1 131 ? 11.201 3.146 -15.339 1.00 96.75 131 GLN A C 1
ATOM 993 O O . GLN A 1 131 ? 10.032 3.202 -15.692 1.00 96.75 131 GLN A O 1
ATOM 998 N N . ARG A 1 132 ? 11.579 2.675 -14.140 1.00 96.12 132 ARG A N 1
ATOM 999 C CA . ARG A 1 132 ? 10.657 2.075 -13.149 1.00 96.12 132 ARG A CA 1
ATOM 1000 C C . ARG A 1 132 ? 10.915 2.511 -11.697 1.00 96.12 132 ARG A C 1
ATOM 1002 O O . ARG A 1 132 ? 10.115 2.264 -10.810 1.00 96.12 132 ARG A O 1
ATOM 1009 N N . ASP A 1 133 ? 12.051 3.156 -11.437 1.00 95.75 133 ASP A N 1
ATOM 1010 C CA . ASP A 1 133 ? 12.538 3.534 -10.096 1.00 95.75 133 ASP A CA 1
ATOM 1011 C C . ASP A 1 133 ? 11.898 4.820 -9.520 1.00 95.75 133 ASP A C 1
ATOM 1013 O O . ASP A 1 133 ? 12.185 5.213 -8.394 1.00 95.75 133 ASP A O 1
ATOM 1017 N N . PHE A 1 134 ? 11.058 5.529 -10.276 1.00 96.75 134 PHE A N 1
ATOM 1018 C CA . PHE A 1 134 ? 10.572 6.854 -9.865 1.00 96.75 134 PHE A CA 1
ATOM 1019 C C . PHE A 1 134 ? 9.284 6.830 -9.033 1.00 96.75 134 PHE A C 1
ATOM 1021 O O . PHE A 1 134 ? 9.093 7.738 -8.223 1.00 96.75 134 PHE A O 1
ATOM 1028 N N . ALA A 1 135 ? 8.420 5.821 -9.198 1.00 97.31 135 ALA A N 1
ATOM 1029 C CA . ALA A 1 135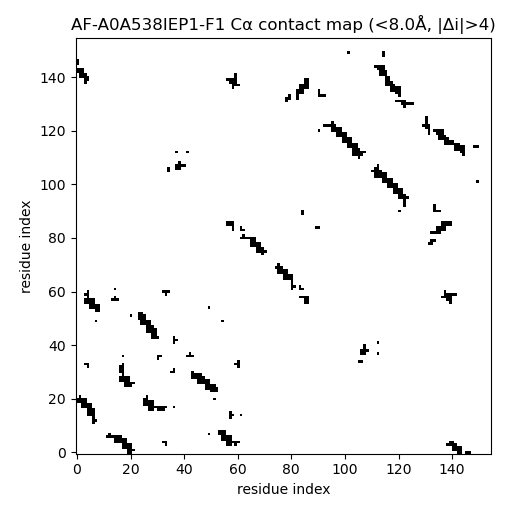 ? 7.172 5.729 -8.447 1.00 97.31 135 ALA A CA 1
ATOM 1030 C C . ALA A 1 135 ? 6.634 4.293 -8.337 1.00 97.31 135 ALA A C 1
ATOM 1032 O O . ALA A 1 135 ? 6.619 3.532 -9.303 1.00 97.31 135 ALA A O 1
ATOM 1033 N N . LEU A 1 136 ? 6.110 3.968 -7.156 1.00 97.44 136 LEU A N 1
ATOM 1034 C CA . LEU A 1 136 ? 5.218 2.839 -6.898 1.00 97.44 136 LEU A CA 1
ATOM 1035 C C . LEU A 1 136 ? 4.015 3.360 -6.121 1.00 97.44 136 LEU A C 1
ATOM 1037 O O . LEU A 1 136 ? 4.192 3.931 -5.048 1.00 97.44 136 LEU A O 1
ATOM 1041 N N . THR A 1 137 ? 2.799 3.135 -6.598 1.00 97.00 137 THR A N 1
ATOM 1042 C CA . THR A 1 137 ? 1.602 3.520 -5.837 1.00 97.00 137 THR A CA 1
ATOM 1043 C C . THR A 1 137 ? 1.039 2.300 -5.129 1.00 97.00 137 THR A C 1
ATOM 1045 O O . THR A 1 137 ? 0.783 1.287 -5.771 1.00 97.00 137 THR A O 1
ATOM 1048 N N . LEU A 1 138 ? 0.852 2.377 -3.810 1.00 94.81 138 LEU A N 1
ATOM 1049 C CA . LEU A 1 138 ? 0.356 1.271 -2.985 1.00 94.81 138 LEU A CA 1
ATOM 1050 C C . LEU A 1 138 ? -0.914 1.691 -2.241 1.00 94.81 138 LEU A C 1
ATOM 1052 O O . LEU A 1 138 ? 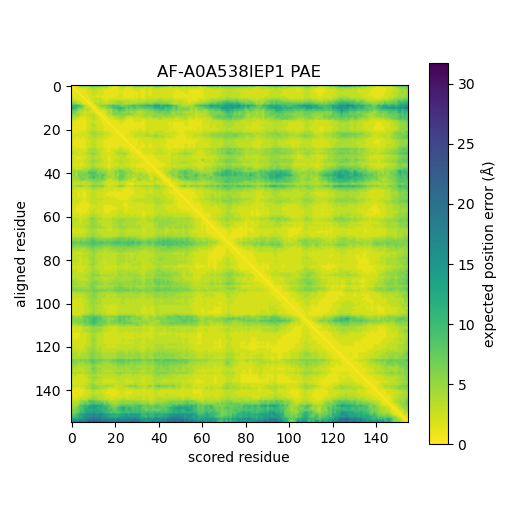-0.926 2.744 -1.601 1.00 94.81 138 LEU A O 1
ATOM 1056 N N . GLY A 1 139 ? -1.939 0.837 -2.225 1.00 94.44 139 GLY A N 1
ATOM 1057 C CA . GLY A 1 139 ? -3.136 1.064 -1.411 1.00 94.44 139 GLY A CA 1
ATOM 1058 C C . GLY A 1 139 ? -4.368 1.499 -2.202 1.00 94.44 139 GLY A C 1
ATOM 1059 O O . GLY A 1 139 ? -4.501 1.146 -3.372 1.00 94.44 139 GLY A O 1
ATOM 1060 N N . PRO A 1 140 ? -5.300 2.228 -1.555 1.00 94.88 140 PRO A N 1
ATOM 1061 C CA . PRO A 1 140 ? -5.232 2.726 -0.170 1.00 94.88 140 PRO A CA 1
ATOM 1062 C C . PRO A 1 140 ? -5.611 1.694 0.911 1.00 94.88 140 PRO A C 1
ATOM 1064 O O . PRO A 1 140 ? -5.371 1.929 2.096 1.00 94.88 140 PRO A O 1
ATOM 1067 N N . VAL A 1 141 ? -6.198 0.556 0.524 1.00 95.81 141 VAL A N 1
ATOM 1068 C CA . VAL A 1 141 ? -6.779 -0.430 1.451 1.00 95.81 141 VAL A CA 1
ATOM 1069 C C . VAL A 1 141 ? -6.047 -1.765 1.377 1.00 95.81 141 VAL A C 1
ATOM 1071 O O . VAL A 1 141 ? -5.773 -2.278 0.295 1.00 95.81 141 VAL A O 1
ATOM 1074 N N . VAL A 1 142 ? -5.800 -2.351 2.547 1.00 96.06 142 VAL A N 1
ATOM 1075 C CA . VAL A 1 142 ? -5.303 -3.714 2.723 1.00 96.06 142 VAL A CA 1
ATOM 1076 C C . VAL A 1 142 ? -6.458 -4.620 3.117 1.00 96.06 142 VAL A C 1
ATOM 1078 O O . VAL A 1 142 ? -7.138 -4.377 4.112 1.00 96.06 142 VAL A O 1
ATOM 1081 N N . THR A 1 143 ? -6.663 -5.685 2.359 1.00 95.12 143 THR A N 1
ATOM 1082 C CA . THR A 1 143 ? -7.640 -6.731 2.660 1.00 95.12 143 THR A CA 1
ATOM 1083 C C . THR A 1 143 ? -6.919 -7.902 3.315 1.00 95.12 143 THR A C 1
ATOM 1085 O O . THR A 1 143 ? -5.938 -8.403 2.766 1.00 95.12 143 THR A O 1
ATOM 1088 N N . THR A 1 144 ? -7.346 -8.311 4.506 1.00 92.50 144 THR A N 1
ATOM 1089 C CA . THR A 1 144 ? -6.728 -9.439 5.218 1.00 92.50 144 THR A CA 1
ATOM 1090 C C . THR A 1 144 ? -7.229 -10.787 4.669 1.00 92.50 144 THR A C 1
ATOM 1092 O O . THR A 1 144 ? -8.335 -10.837 4.126 1.00 92.50 144 THR A O 1
ATOM 1095 N N . PRO A 1 145 ? -6.456 -11.888 4.797 1.00 90.06 145 PRO A N 1
ATOM 1096 C CA . PRO A 1 145 ? -6.786 -13.172 4.161 1.00 90.06 145 PRO A CA 1
ATOM 1097 C C . PRO A 1 145 ? -8.146 -13.780 4.546 1.00 90.06 145 PRO A C 1
ATOM 1099 O O . PRO A 1 145 ? -8.717 -14.541 3.770 1.00 90.06 145 PRO A O 1
ATOM 1102 N N . ASP A 1 146 ? -8.694 -13.440 5.716 1.00 88.31 146 ASP A N 1
ATOM 1103 C CA . ASP A 1 146 ? -10.027 -13.864 6.173 1.00 88.31 146 ASP A CA 1
ATOM 1104 C C . ASP A 1 146 ? -11.188 -13.324 5.316 1.00 88.31 146 ASP A C 1
ATOM 1106 O O . ASP A 1 146 ? -12.269 -13.907 5.338 1.00 88.31 146 ASP A O 1
ATOM 1110 N N . GLU A 1 147 ? -10.978 -12.265 4.526 1.00 85.81 147 GLU A N 1
ATOM 1111 C CA . GLU A 1 147 ? -11.966 -11.765 3.545 1.00 85.81 147 GLU A CA 1
ATOM 1112 C C . GLU A 1 147 ? -11.879 -12.496 2.196 1.00 85.81 147 GLU A C 1
ATOM 1114 O O . GLU A 1 147 ? -12.713 -12.277 1.317 1.00 85.81 147 GLU A O 1
ATOM 1119 N N . GLY A 1 148 ? -10.863 -13.346 2.020 1.00 81.44 148 GLY A N 1
ATOM 1120 C CA . GLY A 1 148 ? -10.552 -14.035 0.775 1.00 81.44 148 GLY A CA 1
ATOM 1121 C C . GLY A 1 148 ? -9.289 -13.516 0.084 1.00 81.44 148 GLY A C 1
ATOM 1122 O O . GLY A 1 148 ? -8.779 -12.428 0.357 1.00 81.44 148 GLY A O 1
ATOM 1123 N N . MET A 1 149 ? -8.784 -14.336 -0.836 1.00 80.44 149 MET A N 1
ATOM 1124 C CA . MET A 1 149 ? -7.639 -14.006 -1.684 1.00 80.44 149 MET A CA 1
ATOM 1125 C C . MET A 1 149 ? -8.105 -13.182 -2.894 1.00 80.44 149 MET A C 1
ATOM 1127 O O . MET A 1 149 ? -9.163 -13.482 -3.458 1.00 80.44 149 MET A O 1
ATOM 1131 N N . PRO A 1 150 ? -7.338 -12.172 -3.337 1.00 82.19 150 PRO A N 1
ATOM 1132 C CA . PRO A 1 150 ? -7.619 -11.485 -4.590 1.00 82.19 150 PRO A CA 1
ATOM 1133 C C . PRO A 1 150 ? -7.588 -12.457 -5.785 1.00 82.19 150 PRO A C 1
ATOM 1135 O O . PRO A 1 150 ? -6.814 -13.418 -5.771 1.00 82.19 150 PRO A O 1
ATOM 1138 N N . PRO A 1 151 ? -8.385 -12.216 -6.843 1.00 76.69 151 PRO A N 1
ATOM 1139 C CA . PRO A 1 151 ? -8.322 -13.016 -8.062 1.00 76.69 151 PRO A CA 1
ATOM 1140 C C . PRO A 1 151 ? -6.906 -13.046 -8.649 1.00 76.69 151 PRO A C 1
ATOM 1142 O O . PRO A 1 151 ? -6.235 -12.017 -8.697 1.00 76.69 151 PRO A O 1
ATOM 1145 N N . GLY A 1 152 ? -6.467 -14.216 -9.119 1.00 70.88 152 GLY A N 1
ATOM 1146 C CA . GLY A 1 152 ? -5.140 -14.383 -9.726 1.00 70.88 152 GLY A CA 1
ATOM 1147 C C . GLY A 1 152 ? -3.982 -14.501 -8.729 1.00 70.88 152 GLY A C 1
ATOM 1148 O O . GLY A 1 152 ? -2.832 -14.496 -9.153 1.00 70.88 152 GLY A O 1
ATOM 1149 N N . VAL A 1 153 ? -4.266 -14.614 -7.428 1.00 71.69 153 VAL A N 1
ATOM 1150 C CA . VAL A 1 153 ? -3.273 -14.957 -6.402 1.00 71.69 153 VAL A CA 1
ATOM 1151 C C . VAL A 1 153 ? -3.440 -16.434 -6.033 1.00 71.69 153 VAL A C 1
ATOM 1153 O O . VAL A 1 153 ? -4.434 -16.801 -5.407 1.00 71.69 153 VAL A O 1
ATOM 1156 N N . ASP A 1 154 ? -2.496 -17.281 -6.445 1.00 64.56 154 ASP A N 1
ATOM 1157 C CA . ASP A 1 154 ? -2.488 -18.740 -6.230 1.00 64.56 154 ASP A CA 1
ATOM 1158 C C . ASP A 1 154 ? -1.238 -19.257 -5.484 1.00 64.56 154 ASP A C 1
ATOM 1160 O O . ASP A 1 154 ? -1.037 -20.469 -5.376 1.00 64.56 154 ASP A O 1
ATOM 1164 N N . TRP A 1 155 ? -0.434 -18.336 -4.948 1.00 64.75 155 TRP A N 1
ATOM 1165 C CA . TRP A 1 155 ? 0.829 -18.568 -4.240 1.00 64.75 155 TRP A CA 1
ATOM 1166 C C . TRP A 1 155 ? 0.749 -18.279 -2.738 1.00 64.75 155 TRP A C 1
ATOM 1168 O O . TRP A 1 155 ? -0.016 -17.376 -2.323 1.00 64.75 155 TRP A O 1
#

Nearest PDB structures (foldseek):
  6jvv-assembly1_A  TM=7.370E-01  e=8.736E-07  Sphingobium sp. SYK-6
  6jvw-assembly1_B  TM=7.261E-01  e=3.192E-06  Sphingobium sp. SYK-6
  8vo2-assembly1_A-2  TM=3.138E-01  e=8.709E+00  Papaver somniferum

Foldseek 3Di:
DKKFAKAFPPPDDQRHFIWDDDPQKTFGFPARALQRCQQVVVDGDTDDIDGNVGIDTHFNPQADPWDWDADPVRDTDTAASNQEGEPPDDLPDPPWDWDKDKDFDQYHPRDTQFIWIKIFTADPPDDDSVRGRRHMYTDRITDGCVVHDPPPDPD

Mean predicted aligned error: 3.92 Å

Secondary structure (DSSP, 8-state):
-EEEEEEESSS--SS-EEEEEETTEEEEESSSSHHHHHHTTS---EEEEEEGGGEEEE-SSSS-S-EEEE-TTS-EEEE-GGGEE-TTS--S-TT-EEEEEEEEEE-GGG-EEEEEEEEEEE-TTS-GGGGTSS-EEE-SEEEPGGG-PPTT---

pLDDT: mean 92.05, std 6.15, range [64.56, 98.0]

Sequence (155 aa):
MKLCMFSPREPFLERGWPGRIDGDRVIQLAAQTLQAFFTGGGQAREHAEHPLADVVFRAPVLHPPSVRLFDEAGDFVFANPAAIKAVDDDPGVPEAEQLERVAAIVGADGAIGGFTPLVEWVAPQLRGAKQRDFALTLGPVVTTPDEGMPPGVDW

Solvent-accessible surface area (backbone atoms only — not comparable to full-atom values): 8600 Å² total; per-residue (Å²): 86,43,31,31,13,29,19,48,67,74,68,81,43,88,67,33,38,20,24,38,58,55,92,68,28,31,38,30,35,66,42,78,35,49,59,54,29,25,56,58,72,69,60,64,55,79,73,50,79,40,54,49,88,54,46,39,70,17,26,48,67,61,76,49,98,70,39,76,50,69,53,96,88,69,50,70,46,82,50,55,36,89,20,51,32,29,75,88,54,82,64,84,59,83,90,48,44,80,43,81,46,80,39,75,42,70,27,42,97,74,39,75,48,23,36,24,46,28,35,46,34,36,27,84,91,48,65,74,69,61,21,48,48,62,27,33,33,32,38,48,48,33,40,20,62,88,73,50,76,62,90,94,66,90,127

Radius of gyration: 15.82 Å; Cα contacts (8 Å, |Δi|>4): 339; chains: 1; bounding box: 37×37×43 Å